Protein AF-A0A2S6TXU9-F1 (afdb_monomer)

Secondary structure (DSSP, 8-state):
--SSSSGGG---PPPHHHHHHHHHTT-----TTHHHHHHHHHHHHHHHHHHHHHHHHHHHH-

Sequence (62 aa):
MSEDADKSSKTEEPTAKKLTDARERGSVAVSREINTFMMLLAGGVVLLMFAEDMASDIRNML

Radius of gyration: 23.3 Å; Cα contacts (8 Å, |Δi|>4): 3; chains: 1; bounding box: 41×27×61 Å

pLDDT: mean 82.85, std 14.34, range [47.5, 98.31]

Structure (mmCIF, N/CA/C/O backbone):
data_AF-A0A2S6TXU9-F1
#
_entry.id   AF-A0A2S6TXU9-F1
#
loop_
_atom_site.group_PDB
_atom_site.id
_atom_site.type_symbol
_atom_site.label_atom_id
_atom_site.label_alt_id
_atom_site.label_comp_id
_atom_site.label_asym_id
_atom_site.label_entity_id
_atom_site.label_seq_id
_atom_site.pdbx_PDB_ins_code
_atom_site.Cartn_x
_atom_site.Cartn_y
_atom_site.Cartn_z
_atom_site.occupancy
_atom_site.B_iso_or_equiv
_atom_site.auth_seq_id
_atom_site.auth_comp_id
_atom_site.auth_asym_id
_atom_site.auth_atom_id
_atom_site.pdbx_PDB_model_num
ATOM 1 N N . MET A 1 1 ? 2.974 16.923 32.200 1.00 47.50 1 MET A N 1
ATOM 2 C CA . MET A 1 1 ? 2.136 15.843 31.641 1.00 47.50 1 MET A CA 1
ATOM 3 C C . MET A 1 1 ? 2.844 14.525 31.902 1.00 47.50 1 MET A C 1
ATOM 5 O O . MET A 1 1 ? 3.711 14.162 31.120 1.00 47.50 1 MET A O 1
ATOM 9 N N . SER A 1 2 ? 2.571 13.884 33.044 1.00 53.69 2 SER A N 1
ATOM 10 C CA . SER A 1 2 ? 3.323 12.695 33.497 1.00 53.69 2 SER A CA 1
ATOM 11 C C . SER A 1 2 ? 2.484 11.684 34.295 1.00 53.69 2 SER A C 1
ATOM 13 O O . SER A 1 2 ? 3.048 10.731 34.804 1.00 53.69 2 SER A O 1
ATOM 15 N N . GLU A 1 3 ? 1.159 11.851 34.396 1.00 56.72 3 GLU A N 1
ATOM 16 C CA . GLU A 1 3 ? 0.294 10.959 35.199 1.00 56.72 3 GLU A CA 1
ATOM 17 C C . GLU A 1 3 ? -0.579 10.002 34.359 1.00 56.72 3 GLU A C 1
ATOM 19 O O . GLU A 1 3 ? -1.182 9.076 34.900 1.00 56.72 3 GLU A O 1
ATOM 24 N N . ASP A 1 4 ? -0.639 10.175 33.032 1.00 55.44 4 ASP A N 1
ATOM 25 C CA . ASP A 1 4 ? -1.447 9.324 32.138 1.00 55.44 4 ASP A CA 1
ATOM 26 C C . ASP A 1 4 ? -0.697 8.092 31.598 1.00 55.44 4 ASP A C 1
ATOM 28 O O . ASP A 1 4 ? -1.326 7.136 31.144 1.00 55.44 4 ASP A O 1
ATOM 32 N N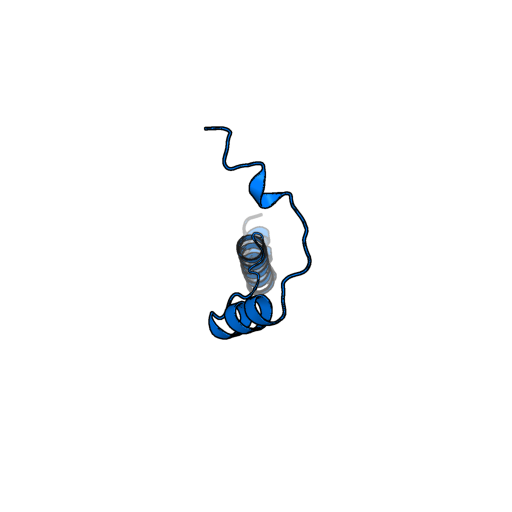 . ALA A 1 5 ? 0.639 8.072 31.670 1.00 53.28 5 ALA A N 1
ATOM 33 C CA . ALA A 1 5 ? 1.460 6.999 31.098 1.00 53.28 5 ALA A CA 1
ATOM 34 C C . ALA A 1 5 ? 1.414 5.684 31.906 1.00 53.28 5 ALA A C 1
ATOM 36 O O . ALA A 1 5 ? 1.515 4.605 31.326 1.00 53.28 5 ALA A O 1
ATOM 37 N N . ASP A 1 6 ? 1.205 5.744 33.225 1.00 57.88 6 ASP A N 1
ATOM 3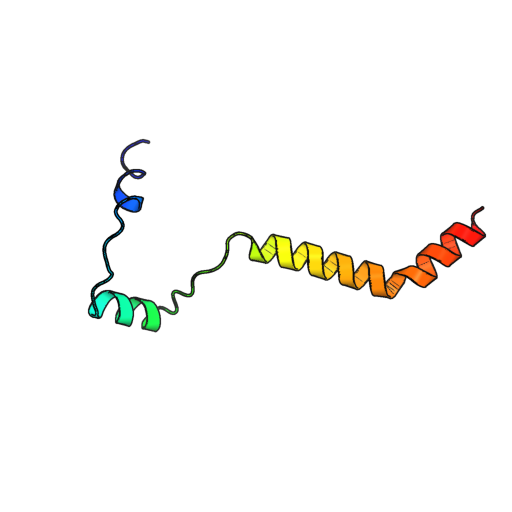8 C CA . ASP A 1 6 ? 1.275 4.564 34.104 1.00 57.88 6 ASP A CA 1
ATOM 39 C C . ASP A 1 6 ? 0.034 3.658 34.045 1.00 57.88 6 ASP A C 1
ATOM 41 O O . ASP A 1 6 ? 0.124 2.444 34.242 1.00 57.88 6 ASP A O 1
ATOM 45 N N . LYS A 1 7 ? -1.149 4.203 33.727 1.00 59.81 7 LYS A N 1
ATOM 46 C CA . LYS A 1 7 ? -2.402 3.419 33.719 1.00 59.81 7 LYS A CA 1
ATOM 47 C C . LYS A 1 7 ? -2.495 2.438 32.549 1.00 59.81 7 LYS A C 1
ATOM 49 O O . LYS A 1 7 ? -3.212 1.447 32.657 1.00 59.81 7 LYS A O 1
ATOM 54 N N . SER A 1 8 ? -1.780 2.697 31.454 1.00 61.66 8 SER A N 1
ATOM 55 C CA . SER A 1 8 ? -1.795 1.844 30.258 1.00 61.66 8 SER A CA 1
ATOM 56 C C . SER A 1 8 ? -0.867 0.628 30.359 1.00 61.66 8 SER A C 1
ATOM 58 O O . SER A 1 8 ? -0.952 -0.260 29.513 1.00 61.66 8 SER A O 1
ATOM 60 N N . SER A 1 9 ? 0.008 0.582 31.367 1.00 61.16 9 SER A N 1
ATOM 61 C CA . SER A 1 9 ? 1.041 -0.454 31.516 1.00 61.16 9 SER A CA 1
ATOM 62 C C . SER A 1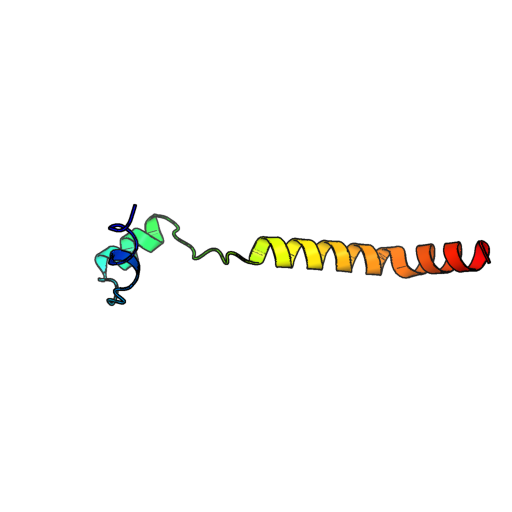 9 ? 0.631 -1.605 32.445 1.00 61.16 9 SER A C 1
ATOM 64 O O . SER A 1 9 ? 1.387 -2.559 32.605 1.00 61.16 9 SER A O 1
ATOM 66 N N . LYS A 1 10 ? -0.566 -1.549 33.050 1.00 63.50 10 LYS A N 1
ATOM 67 C CA . LYS A 1 10 ? -1.149 -2.665 33.812 1.00 63.50 10 LYS A CA 1
ATOM 68 C C . LYS A 1 10 ? -1.853 -3.643 32.871 1.00 63.50 10 LYS A C 1
ATOM 70 O O . LYS A 1 10 ? -2.923 -3.342 32.343 1.00 63.50 10 LYS A O 1
ATOM 75 N N . THR A 1 11 ? -1.262 -4.818 32.687 1.00 69.75 11 THR A N 1
ATOM 76 C CA . THR A 1 11 ? -1.850 -5.941 31.952 1.00 69.75 11 THR A CA 1
ATOM 77 C C . THR A 1 11 ? -2.690 -6.797 32.897 1.00 69.75 11 THR A C 1
ATOM 79 O O . THR A 1 11 ? -2.179 -7.621 33.644 1.00 69.75 11 THR A O 1
ATOM 82 N N . GLU A 1 12 ? -4.001 -6.579 32.871 1.00 74.25 12 GLU A N 1
ATOM 83 C CA . GLU A 1 12 ? -4.993 -7.374 33.601 1.00 74.25 12 GLU A CA 1
ATOM 84 C C . GLU A 1 12 ? -5.874 -8.106 32.591 1.00 74.25 12 GLU A C 1
ATOM 86 O O . GLU A 1 12 ? -6.180 -7.561 31.522 1.00 74.25 12 GLU A O 1
ATOM 91 N N . GLU A 1 13 ? -6.330 -9.313 32.923 1.00 73.56 13 GLU A N 1
ATOM 92 C CA . GLU A 1 13 ? -7.269 -10.007 32.047 1.00 73.56 13 GLU A CA 1
ATOM 93 C C . GLU A 1 13 ? -8.618 -9.261 31.999 1.00 73.56 13 GLU A C 1
ATOM 95 O O . GLU A 1 13 ? -9.190 -8.898 33.037 1.00 73.56 13 GLU A O 1
ATOM 100 N N . PRO A 1 14 ? -9.157 -8.987 30.798 1.00 73.12 14 PRO A N 1
ATOM 101 C CA . PRO A 1 14 ? -10.442 -8.323 30.670 1.00 73.12 14 PRO A CA 1
ATOM 102 C C . PRO A 1 14 ? -11.560 -9.228 31.203 1.00 73.12 14 PRO A C 1
ATOM 104 O O . PRO A 1 14 ? -11.689 -10.387 30.822 1.00 73.12 14 PRO A O 1
ATOM 107 N N . THR A 1 15 ? -12.423 -8.679 32.059 1.00 85.00 15 THR A N 1
ATOM 108 C CA . THR A 1 15 ? -13.594 -9.404 32.572 1.00 85.00 15 THR A CA 1
ATOM 109 C C . THR A 1 15 ? -14.586 -9.727 31.448 1.00 85.00 15 THR A C 1
ATOM 111 O O . THR A 1 15 ? -14.666 -9.010 30.449 1.00 85.00 15 THR A O 1
ATOM 114 N N . ALA A 1 16 ? -15.411 -10.765 31.625 1.00 82.38 16 ALA A N 1
ATOM 115 C CA . ALA A 1 16 ? -16.386 -11.208 30.617 1.00 82.38 16 ALA A CA 1
ATOM 116 C C . ALA A 1 16 ? -17.304 -10.078 30.099 1.00 82.38 16 ALA A C 1
ATOM 118 O O . ALA A 1 16 ? -17.603 -10.003 28.906 1.00 82.38 16 ALA A O 1
ATOM 119 N N . LYS A 1 17 ? -17.690 -9.144 30.980 1.00 82.94 17 LYS A N 1
ATOM 120 C CA . LYS A 1 17 ? -18.460 -7.948 30.610 1.00 82.94 17 LYS A CA 1
ATOM 121 C C . LYS A 1 17 ? -17.665 -7.010 29.693 1.00 82.94 17 LYS A C 1
ATOM 123 O O . LYS A 1 17 ? -18.182 -6.600 28.664 1.00 82.94 17 LYS A O 1
ATOM 128 N N . LYS A 1 18 ? -16.392 -6.727 30.010 1.00 79.81 18 LYS A N 1
ATOM 129 C CA . LYS A 1 18 ? -15.517 -5.894 29.160 1.00 79.81 18 LYS A CA 1
ATOM 130 C C . LYS A 1 18 ? -15.297 -6.514 27.780 1.00 79.81 18 LYS A C 1
ATOM 132 O O . LYS A 1 18 ? -15.261 -5.783 26.799 1.00 79.81 18 LYS A O 1
ATOM 137 N N . LEU A 1 19 ? -15.165 -7.839 27.699 1.00 79.62 19 LEU A N 1
ATOM 138 C CA . LEU A 1 19 ? -14.994 -8.545 26.426 1.00 79.62 19 LEU A CA 1
ATOM 139 C C . LEU A 1 19 ? -16.254 -8.458 25.544 1.00 79.62 19 LEU A C 1
ATOM 141 O O . LEU A 1 19 ? -16.152 -8.314 24.327 1.00 79.62 19 LEU A O 1
ATOM 145 N N . THR A 1 20 ? -17.433 -8.533 26.1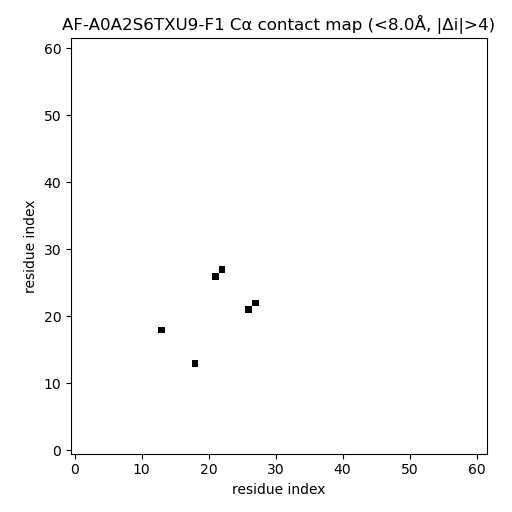67 1.00 82.62 20 THR A N 1
ATOM 146 C CA . THR A 1 20 ? -18.732 -8.411 25.485 1.00 82.62 20 THR A CA 1
ATOM 147 C C . THR A 1 20 ? -18.937 -6.986 24.977 1.00 82.62 20 THR A C 1
ATOM 149 O O . THR A 1 20 ? -19.136 -6.797 23.780 1.00 82.62 20 THR A O 1
ATOM 152 N N . ASP A 1 21 ? -18.732 -5.984 25.838 1.00 82.44 21 ASP A N 1
ATOM 153 C CA . ASP A 1 21 ? -18.792 -4.565 25.471 1.00 82.44 21 ASP A CA 1
ATOM 154 C C . ASP A 1 21 ? -17.798 -4.213 24.346 1.00 82.44 21 ASP A C 1
ATOM 156 O O . ASP A 1 21 ? -18.114 -3.439 23.446 1.00 82.44 21 ASP A O 1
ATOM 160 N N . ALA A 1 22 ? -16.580 -4.766 24.384 1.00 80.25 22 ALA A N 1
ATOM 161 C CA . ALA A 1 22 ? -15.560 -4.561 23.354 1.00 80.25 22 ALA A CA 1
ATOM 162 C C . ALA A 1 22 ? -16.016 -5.097 21.984 1.00 80.25 22 ALA A C 1
ATOM 164 O O . ALA A 1 22 ? -15.880 -4.423 20.960 1.00 80.25 22 ALA A O 1
ATOM 165 N N . ARG A 1 23 ? -16.619 -6.291 21.961 1.00 79.62 23 ARG A N 1
ATOM 166 C CA . ARG A 1 23 ? -17.188 -6.872 20.738 1.00 79.62 23 ARG A CA 1
ATOM 167 C C . ARG A 1 23 ? -18.370 -6.059 20.213 1.00 79.62 23 ARG A C 1
ATOM 169 O O . ARG A 1 23 ? -18.405 -5.785 19.018 1.00 79.62 23 ARG A O 1
ATOM 176 N N . GLU A 1 24 ? -19.287 -5.634 21.082 1.00 81.94 24 GLU A N 1
ATOM 177 C CA . GLU A 1 24 ? -20.446 -4.805 20.702 1.00 81.94 24 GLU A CA 1
ATOM 178 C C . GLU A 1 24 ? -20.034 -3.442 20.139 1.00 81.94 24 GLU A C 1
ATOM 180 O O . GLU A 1 24 ? -20.633 -2.951 19.185 1.00 81.94 24 GLU A O 1
ATOM 185 N N . ARG A 1 25 ? -18.971 -2.842 20.687 1.00 81.12 25 ARG A N 1
ATOM 186 C CA . ARG A 1 25 ? -18.418 -1.567 20.205 1.00 81.12 25 ARG A CA 1
ATOM 187 C C . ARG A 1 25 ? -17.586 -1.709 18.931 1.00 81.12 25 ARG A C 1
ATOM 189 O O . ARG A 1 25 ? -17.083 -0.704 18.436 1.00 81.12 25 ARG A O 1
ATOM 196 N N . GLY A 1 26 ? -17.401 -2.929 18.422 1.00 77.81 26 GLY A N 1
ATOM 197 C CA . GLY A 1 26 ? -16.560 -3.183 17.258 1.00 77.81 26 GLY A CA 1
ATOM 198 C C . GLY A 1 26 ? -15.108 -2.773 17.490 1.00 77.81 26 GLY A C 1
ATOM 199 O O . GLY A 1 26 ? -14.450 -2.314 16.558 1.00 77.81 26 GLY A O 1
ATOM 200 N N . SER A 1 27 ? -14.597 -2.896 18.723 1.00 72.31 27 SER A N 1
ATOM 201 C CA . SER A 1 27 ? -13.205 -2.565 19.031 1.00 72.31 27 SER A CA 1
ATOM 202 C C . SER A 1 27 ? -12.283 -3.650 18.470 1.00 72.31 27 SER A C 1
ATOM 204 O O . SER A 1 27 ? -11.811 -4.536 19.186 1.00 72.31 27 SER A O 1
ATOM 206 N N . VAL A 1 28 ? -12.072 -3.605 17.158 1.00 71.75 28 VAL A N 1
ATOM 207 C CA . VAL A 1 28 ? -11.087 -4.423 16.459 1.00 71.75 28 VAL A CA 1
ATOM 208 C C . VAL A 1 28 ? -9.733 -3.746 16.637 1.00 71.75 28 VAL A C 1
ATOM 210 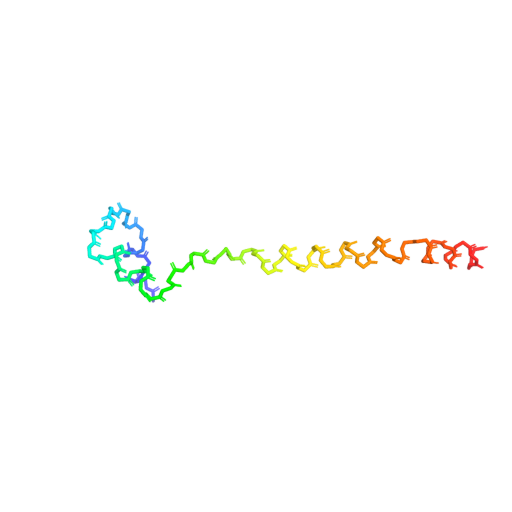O O . VAL A 1 28 ? -9.598 -2.545 16.405 1.00 71.75 28 VAL A O 1
ATOM 213 N N . ALA A 1 29 ? -8.725 -4.494 17.079 1.00 68.81 29 ALA A N 1
ATOM 214 C CA . ALA A 1 29 ? -7.372 -3.969 17.192 1.00 68.81 29 ALA A CA 1
ATOM 215 C C . ALA A 1 29 ? -6.849 -3.621 15.791 1.00 68.81 29 ALA A C 1
ATOM 217 O O . ALA A 1 29 ? -6.571 -4.505 14.983 1.00 68.81 29 ALA A O 1
ATOM 218 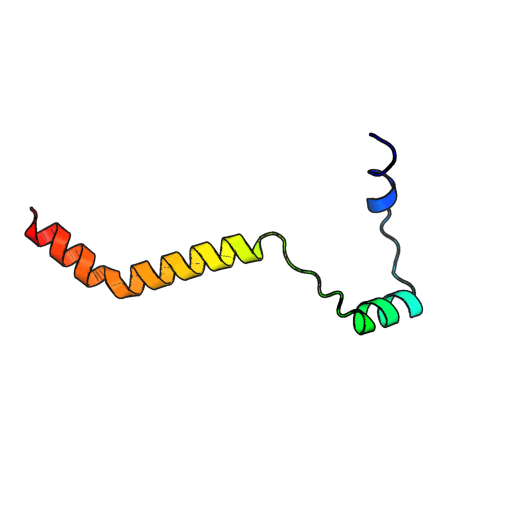N N . VAL A 1 30 ? -6.734 -2.327 15.493 1.00 72.88 30 VAL A N 1
ATOM 219 C CA . VAL A 1 30 ? -6.146 -1.855 14.237 1.00 72.88 30 VAL A CA 1
ATOM 220 C C . VAL A 1 30 ? -4.634 -1.775 14.427 1.00 72.88 30 VAL A C 1
ATOM 222 O O . VAL A 1 30 ? -4.153 -1.078 15.322 1.00 72.88 30 VAL A O 1
ATOM 225 N N . SER A 1 31 ? -3.874 -2.495 13.598 1.00 79.94 31 SER A N 1
ATOM 226 C CA . SER A 1 31 ? -2.413 -2.374 13.597 1.00 79.94 31 SER A CA 1
ATOM 227 C C . SER A 1 31 ? -2.020 -0.958 13.185 1.00 79.94 31 SER A C 1
ATOM 229 O O . SER A 1 31 ? -2.488 -0.452 12.166 1.00 79.94 31 SER A O 1
ATOM 231 N N . ARG A 1 32 ? -1.124 -0.326 13.950 1.00 82.75 32 ARG A N 1
ATOM 232 C CA . ARG A 1 32 ? -0.594 1.010 13.629 1.00 82.75 32 ARG A CA 1
ATOM 233 C C . ARG A 1 32 ? 0.132 1.037 12.281 1.00 82.75 32 ARG A C 1
ATOM 235 O O . ARG A 1 32 ? 0.216 2.086 11.654 1.00 82.75 32 ARG A O 1
ATOM 242 N N . GLU A 1 33 ? 0.624 -0.113 11.832 1.00 89.38 33 GLU A N 1
ATOM 243 C CA . GLU A 1 33 ? 1.484 -0.241 10.655 1.00 89.38 33 GLU A CA 1
ATOM 244 C C . GLU A 1 33 ? 0.724 -0.666 9.394 1.00 89.38 33 GLU A C 1
ATOM 246 O O . GLU A 1 33 ? 1.306 -0.695 8.310 1.00 89.38 33 GLU A O 1
ATOM 251 N N . ILE A 1 34 ? -0.580 -0.961 9.495 1.00 90.62 34 ILE A N 1
ATOM 252 C CA . ILE A 1 34 ? -1.366 -1.444 8.350 1.00 90.62 34 ILE A CA 1
ATOM 253 C C . ILE A 1 34 ? -1.389 -0.433 7.201 1.00 90.62 34 ILE A C 1
ATOM 255 O O . ILE A 1 34 ? -1.355 -0.823 6.040 1.00 90.62 34 ILE A O 1
ATOM 259 N N . ASN A 1 35 ? -1.392 0.864 7.516 1.00 89.25 35 ASN A N 1
ATOM 260 C CA . ASN A 1 35 ? -1.384 1.918 6.507 1.00 89.25 35 ASN A CA 1
ATOM 261 C C . ASN A 1 35 ? -0.065 1.923 5.720 1.00 89.25 35 ASN A C 1
ATOM 263 O O . ASN A 1 35 ? -0.067 1.936 4.492 1.00 89.25 35 ASN A O 1
ATOM 267 N N . THR A 1 36 ? 1.066 1.829 6.426 1.00 94.50 36 THR A N 1
ATOM 268 C CA . THR A 1 36 ? 2.395 1.734 5.809 1.00 94.50 36 THR A CA 1
ATOM 269 C C . THR A 1 36 ? 2.515 0.472 4.964 1.00 94.50 36 THR A C 1
ATOM 271 O O . THR A 1 36 ? 2.982 0.536 3.829 1.00 94.50 36 THR A O 1
ATOM 274 N N . PHE A 1 37 ? 2.039 -0.666 5.475 1.00 94.88 37 PHE A N 1
ATOM 275 C CA . PHE A 1 37 ? 2.018 -1.917 4.722 1.00 94.88 37 PHE A CA 1
ATOM 276 C C . PHE A 1 37 ? 1.201 -1.792 3.429 1.00 94.88 37 PHE A C 1
ATOM 278 O O . PHE A 1 37 ? 1.690 -2.155 2.363 1.00 94.88 37 PHE A O 1
ATOM 285 N N . MET A 1 38 ? -0.008 -1.228 3.501 1.00 95.88 38 MET A N 1
ATOM 286 C CA . MET A 1 38 ? -0.864 -1.031 2.326 1.00 95.88 38 MET A CA 1
ATOM 287 C C . MET A 1 38 ? -0.241 -0.071 1.309 1.00 95.88 38 MET A C 1
ATOM 289 O O . MET A 1 38 ? -0.349 -0.310 0.109 1.00 95.88 38 MET A O 1
ATOM 293 N N . MET A 1 39 ? 0.455 0.973 1.766 1.00 96.94 39 MET A N 1
ATOM 294 C CA . MET A 1 39 ? 1.181 1.893 0.888 1.00 96.94 39 MET A CA 1
ATOM 295 C C . MET A 1 39 ? 2.315 1.185 0.135 1.00 96.94 39 MET A C 1
ATOM 297 O O . MET A 1 39 ? 2.432 1.339 -1.080 1.00 96.94 39 MET A O 1
ATOM 301 N N . LEU A 1 40 ? 3.117 0.378 0.836 1.00 97.56 40 LEU A N 1
ATOM 302 C CA . LEU A 1 40 ? 4.189 -0.407 0.218 1.00 97.56 40 LEU A CA 1
ATOM 303 C C . LEU A 1 40 ? 3.637 -1.454 -0.752 1.00 97.56 40 LEU A C 1
ATOM 305 O O . LEU A 1 40 ? 4.169 -1.608 -1.849 1.00 97.56 40 LEU A O 1
ATOM 309 N N . LEU A 1 41 ? 2.554 -2.137 -0.374 1.00 97.88 41 LEU A N 1
ATOM 310 C CA . LEU A 1 41 ? 1.878 -3.111 -1.225 1.00 97.88 41 LEU A CA 1
ATOM 311 C C . LEU A 1 41 ? 1.365 -2.451 -2.511 1.00 97.88 41 LEU A C 1
ATOM 313 O O . LEU A 1 41 ? 1.650 -2.939 -3.601 1.00 97.88 41 LEU A O 1
ATOM 317 N N . ALA A 1 42 ? 0.651 -1.329 -2.394 1.00 98.00 42 ALA A N 1
ATOM 318 C CA . ALA A 1 42 ? 0.129 -0.595 -3.541 1.00 98.00 42 ALA A CA 1
ATOM 319 C C . ALA A 1 42 ? 1.260 -0.127 -4.469 1.00 98.00 42 ALA A C 1
ATOM 321 O O . ALA A 1 42 ? 1.185 -0.343 -5.677 1.00 98.00 42 ALA A O 1
ATOM 322 N N . GLY A 1 43 ? 2.335 0.439 -3.909 1.00 98.00 43 GLY A N 1
ATOM 323 C CA . GLY A 1 43 ? 3.519 0.821 -4.679 1.00 98.00 43 GLY A CA 1
ATOM 324 C C . GLY A 1 43 ? 4.166 -0.370 -5.390 1.00 98.00 43 GLY A C 1
ATOM 325 O O . GLY A 1 43 ? 4.467 -0.284 -6.577 1.00 98.00 43 GLY A O 1
ATOM 326 N N . GLY A 1 44 ? 4.310 -1.505 -4.702 1.00 98.06 44 GLY A N 1
ATOM 327 C CA . GLY A 1 44 ? 4.840 -2.738 -5.284 1.00 98.06 44 GLY A CA 1
ATOM 328 C C . GLY A 1 44 ? 3.987 -3.265 -6.439 1.00 98.06 44 GLY A C 1
ATOM 329 O O . GLY A 1 44 ? 4.528 -3.626 -7.479 1.00 98.06 44 GLY A O 1
ATOM 330 N N . VAL A 1 45 ? 2.658 -3.253 -6.302 1.00 98.31 45 VAL A N 1
ATOM 331 C CA . VAL A 1 45 ? 1.741 -3.670 -7.376 1.00 98.31 45 VAL A CA 1
ATOM 332 C C . VAL A 1 45 ? 1.872 -2.765 -8.599 1.00 98.31 45 VAL A C 1
ATOM 334 O O . VAL A 1 45 ? 1.976 -3.274 -9.712 1.00 98.31 45 VAL A O 1
ATOM 337 N N . VAL A 1 46 ? 1.918 -1.443 -8.405 1.00 97.75 46 VAL A N 1
ATOM 338 C CA . VAL A 1 46 ? 2.127 -0.484 -9.503 1.00 97.75 46 VAL A CA 1
ATOM 339 C C . VAL A 1 46 ? 3.455 -0.764 -10.203 1.00 97.75 46 VAL A C 1
ATOM 341 O O . VAL A 1 46 ? 3.486 -0.894 -11.422 1.00 97.75 46 VAL A O 1
ATOM 344 N N . LEU A 1 47 ? 4.543 -0.932 -9.447 1.00 97.19 47 LEU A N 1
ATOM 345 C CA . LEU A 1 47 ? 5.846 -1.248 -10.029 1.00 97.19 47 LEU A CA 1
ATOM 346 C C . LEU A 1 47 ? 5.806 -2.530 -10.861 1.00 97.19 47 LEU A C 1
ATOM 348 O O . LEU A 1 47 ? 6.355 -2.533 -11.952 1.00 97.19 47 LEU A O 1
AT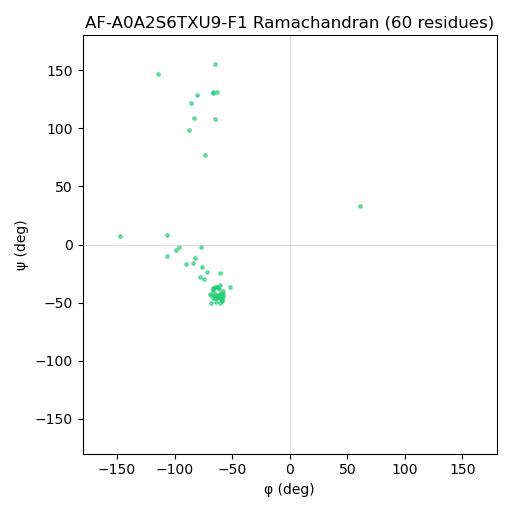OM 352 N N . LEU A 1 48 ? 5.142 -3.588 -10.389 1.00 97.44 48 LEU A N 1
ATOM 353 C CA . LEU A 1 48 ? 5.023 -4.844 -11.133 1.00 97.44 48 LEU A CA 1
ATOM 354 C C . LEU A 1 48 ? 4.193 -4.700 -12.413 1.00 97.44 48 LEU A C 1
ATOM 356 O O . LEU A 1 48 ? 4.558 -5.282 -13.429 1.00 97.44 48 LEU A O 1
ATOM 360 N N . MET A 1 49 ? 3.102 -3.930 -12.379 1.00 97.69 49 MET A N 1
ATOM 361 C CA . MET A 1 49 ? 2.251 -3.709 -13.554 1.00 97.69 49 MET A CA 1
ATOM 362 C C . MET A 1 49 ? 2.965 -2.928 -14.659 1.00 97.69 49 MET A C 1
ATOM 364 O O . MET A 1 49 ? 2.764 -3.230 -15.828 1.00 97.69 49 MET A O 1
ATOM 368 N N . PHE A 1 50 ? 3.794 -1.947 -14.294 1.00 96.25 50 PHE A N 1
ATOM 369 C CA . PHE A 1 50 ? 4.462 -1.052 -15.247 1.00 96.25 50 PHE A CA 1
ATOM 370 C C . PHE A 1 50 ? 5.962 -1.347 -15.416 1.00 96.25 50 PHE A C 1
ATOM 372 O O . PHE A 1 50 ? 6.679 -0.565 -16.039 1.00 96.25 50 PHE A O 1
ATOM 379 N N . ALA A 1 51 ? 6.467 -2.449 -14.850 1.00 95.69 51 ALA A N 1
ATOM 380 C CA . ALA A 1 51 ? 7.895 -2.775 -14.851 1.00 95.69 51 ALA A CA 1
ATOM 381 C C . ALA A 1 51 ? 8.471 -2.879 -16.270 1.00 95.69 51 ALA A C 1
ATOM 383 O O . ALA A 1 51 ? 9.548 -2.348 -16.535 1.00 95.69 51 ALA A O 1
ATOM 384 N N . GLU A 1 52 ? 7.761 -3.564 -17.170 1.00 95.19 52 GLU A N 1
ATOM 385 C CA . GLU A 1 52 ? 8.223 -3.824 -18.539 1.00 95.19 52 GLU A CA 1
ATOM 386 C C . GLU A 1 52 ? 8.2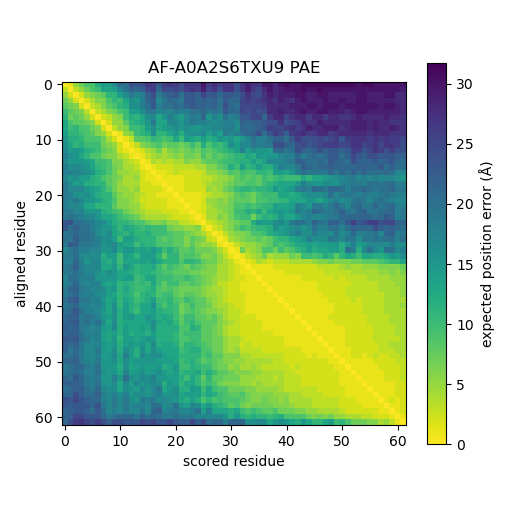49 -2.550 -19.392 1.00 95.19 52 GLU A C 1
ATOM 388 O O . GLU A 1 52 ? 9.235 -2.302 -20.092 1.00 95.19 52 GLU A O 1
ATOM 393 N N . ASP A 1 53 ? 7.211 -1.716 -19.283 1.00 95.69 53 ASP A N 1
ATOM 394 C CA . ASP A 1 53 ? 7.120 -0.434 -19.988 1.00 95.69 53 ASP A CA 1
ATOM 395 C C . ASP A 1 53 ? 8.228 0.519 -19.523 1.00 95.69 53 ASP A C 1
ATOM 397 O O . ASP A 1 53 ? 9.003 1.019 -20.338 1.00 95.69 53 ASP A O 1
ATOM 401 N N . MET A 1 54 ? 8.391 0.687 -18.204 1.00 93.94 54 MET A N 1
ATOM 402 C CA . MET A 1 54 ? 9.452 1.529 -17.639 1.00 93.94 54 MET A CA 1
ATOM 403 C C . MET A 1 54 ? 10.851 1.046 -18.043 1.00 93.94 54 MET A C 1
ATOM 405 O O . MET A 1 54 ? 11.719 1.857 -18.366 1.00 93.94 54 MET A O 1
ATOM 409 N N . ALA A 1 55 ? 11.094 -0.269 -18.040 1.00 95.00 55 ALA A N 1
ATOM 410 C CA . ALA A 1 55 ? 12.380 -0.830 -18.453 1.00 95.00 55 ALA A CA 1
ATOM 411 C C . ALA A 1 55 ? 12.655 -0.605 -19.949 1.00 95.00 55 ALA A C 1
ATOM 413 O O . ALA A 1 55 ? 13.795 -0.331 -20.337 1.00 95.00 55 ALA A O 1
ATOM 414 N N . SER A 1 56 ? 11.618 -0.702 -20.782 1.00 96.38 56 SER A N 1
ATOM 415 C CA . SER A 1 56 ? 11.708 -0.460 -22.223 1.00 96.38 56 SER A CA 1
ATOM 416 C C . SER A 1 56 ? 11.985 1.010 -22.528 1.00 96.38 56 SER A C 1
ATOM 418 O O . SER A 1 56 ? 12.869 1.304 -23.331 1.00 96.38 56 SER A O 1
ATOM 420 N N . ASP A 1 57 ? 11.311 1.931 -21.839 1.00 95.50 57 ASP A N 1
ATOM 421 C CA . ASP A 1 57 ? 11.544 3.369 -21.976 1.00 95.50 57 ASP A CA 1
ATOM 422 C C . ASP A 1 57 ? 12.974 3.747 -21.582 1.00 95.50 57 ASP A C 1
ATOM 424 O O . ASP A 1 57 ? 13.664 4.421 -22.347 1.00 95.50 57 ASP A O 1
ATOM 428 N N . ILE A 1 58 ? 13.470 3.239 -20.448 1.00 95.31 58 ILE A N 1
ATOM 429 C CA . ILE A 1 58 ? 14.860 3.465 -20.019 1.00 95.31 58 ILE A CA 1
ATOM 430 C C . ILE A 1 58 ? 15.845 2.954 -21.073 1.00 95.31 58 ILE A C 1
ATOM 432 O O . ILE A 1 58 ? 16.817 3.637 -21.392 1.00 95.31 58 ILE A O 1
ATOM 436 N N . ARG A 1 59 ? 15.598 1.765 -21.632 1.00 95.88 59 ARG A N 1
ATOM 437 C CA . ARG A 1 59 ? 16.446 1.192 -22.682 1.00 95.88 59 ARG A CA 1
ATOM 438 C C . ARG A 1 59 ? 16.447 2.042 -23.952 1.00 95.88 59 ARG A C 1
ATOM 440 O O . ARG A 1 59 ? 17.481 2.121 -24.598 1.00 95.88 59 ARG A O 1
ATOM 447 N N . ASN A 1 60 ? 15.316 2.639 -24.314 1.00 95.31 60 ASN A N 1
ATOM 448 C CA . ASN A 1 60 ? 15.194 3.476 -25.509 1.00 95.31 60 ASN A CA 1
ATOM 449 C C . ASN A 1 60 ? 15.823 4.870 -25.333 1.00 95.31 60 ASN A C 1
ATOM 451 O O . ASN A 1 60 ? 16.087 5.545 -26.326 1.00 95.31 60 ASN A O 1
ATOM 455 N N . MET A 1 61 ? 16.034 5.315 -24.090 1.00 91.62 61 MET A N 1
ATOM 456 C CA . MET A 1 61 ? 16.688 6.591 -23.772 1.00 91.62 61 MET A CA 1
ATOM 457 C C . MET A 1 61 ? 18.224 6.514 -23.753 1.00 91.62 61 MET A C 1
ATOM 459 O O . MET A 1 61 ? 18.869 7.564 -23.757 1.00 91.62 61 MET A O 1
ATOM 463 N N . LEU A 1 62 ? 18.796 5.307 -23.696 1.00 80.44 62 LEU A N 1
ATOM 464 C CA . LEU A 1 62 ? 20.241 5.038 -23.711 1.00 80.44 62 LEU A CA 1
ATOM 465 C C . LEU A 1 62 ? 20.742 4.748 -25.131 1.00 80.44 62 LEU A C 1
ATOM 467 O O . LEU A 1 62 ? 21.876 5.182 -25.431 1.00 80.44 62 LEU A O 1
#

Mean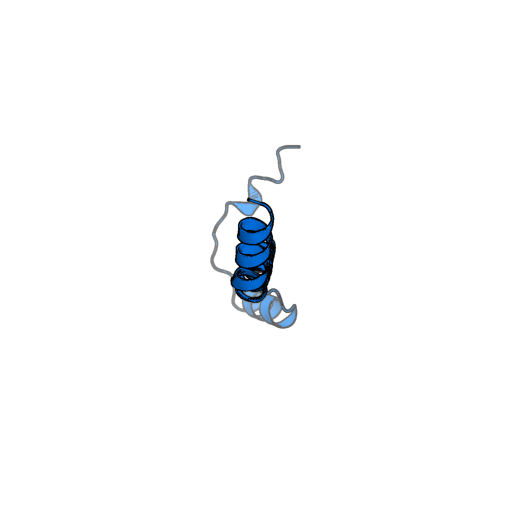 predicted aligned error: 11.96 Å

Solvent-accessible surface area (backbone atoms only — not comparable to full-atom values): 3998 Å² total; per-residue (Å²): 142,81,79,75,70,67,73,76,72,66,90,67,85,76,50,73,66,55,53,49,54,36,59,75,68,61,69,67,89,76,64,89,55,52,64,59,51,52,51,52,51,52,52,51,51,52,48,65,75,45,44,67,61,55,53,48,52,56,59,73,75,107

Foldseek 3Di:
DPDPVVVVPDDDDDDPVRVVVCVVVVVDDDDPCVVVVVVVVVVVVVCVVCVVVVVVVVVVVD